Protein AF-A0ABD5EVE6-F1 (afdb_monomer)

Organism: NCBI:txid3075536

Foldseek 3Di:
DPPPDDDPVSVVVVVVVVVVVCQVVPDPDDDQDAPVDPVSVVD

Structure (mmCIF, N/CA/C/O backbone):
data_AF-A0ABD5EVE6-F1
#
_entry.id   AF-A0ABD5EVE6-F1
#
loop_
_atom_site.group_PDB
_atom_site.id
_atom_site.type_symbol
_atom_site.label_atom_id
_atom_site.label_alt_id
_atom_site.label_comp_id
_atom_site.label_asym_id
_atom_site.label_entity_id
_atom_site.label_seq_id
_atom_site.pdbx_PDB_ins_code
_atom_site.Cartn_x
_atom_site.Cartn_y
_atom_site.Cartn_z
_atom_site.occupancy
_atom_site.B_iso_or_equiv
_atom_site.auth_seq_id
_atom_site.auth_comp_id
_atom_site.auth_asym_id
_atom_site.auth_atom_id
_atom_site.pdbx_PDB_model_num
ATOM 1 N N . MET A 1 1 ? 11.201 -7.327 -27.661 1.00 59.41 1 MET A N 1
ATOM 2 C CA . MET A 1 1 ? 10.702 -7.180 -26.278 1.00 59.41 1 MET A CA 1
ATOM 3 C C . MET A 1 1 ? 9.862 -8.415 -25.997 1.00 59.41 1 MET A C 1
ATOM 5 O O . MET A 1 1 ? 9.011 -8.717 -26.823 1.00 59.41 1 MET A O 1
ATOM 9 N N . SER A 1 2 ? 10.190 -9.209 -24.974 1.00 67.94 2 SER A N 1
ATOM 10 C CA . SER A 1 2 ? 9.423 -10.429 -24.680 1.00 67.94 2 SER A CA 1
ATOM 11 C C . SER A 1 2 ? 8.014 -10.020 -24.237 1.00 67.94 2 SER A C 1
ATOM 13 O O . SER A 1 2 ? 7.921 -9.277 -23.262 1.00 67.94 2 SER A O 1
ATOM 15 N N . PRO A 1 3 ? 6.935 -10.465 -24.906 1.00 66.81 3 PRO A N 1
ATOM 16 C CA . PRO A 1 3 ? 5.566 -10.082 -24.546 1.00 66.81 3 PRO A CA 1
ATOM 17 C C . PRO A 1 3 ? 5.122 -10.609 -23.169 1.00 66.81 3 PRO A C 1
ATOM 19 O O . PRO A 1 3 ? 4.041 -10.266 -22.711 1.00 66.81 3 PRO A O 1
ATOM 22 N N . TYR A 1 4 ? 5.955 -11.424 -22.512 1.00 72.88 4 TYR A N 1
ATOM 23 C CA . TYR A 1 4 ? 5.701 -12.022 -21.199 1.00 72.88 4 TYR A CA 1
ATOM 24 C C . TYR A 1 4 ? 6.602 -11.474 -20.082 1.00 72.88 4 TYR A C 1
ATOM 26 O O . TYR A 1 4 ? 6.534 -11.960 -18.957 1.00 72.88 4 TYR A O 1
ATOM 34 N N . ALA A 1 5 ? 7.481 -10.510 -20.374 1.00 83.25 5 ALA A N 1
ATOM 35 C CA . ALA A 1 5 ? 8.307 -9.882 -19.348 1.00 83.25 5 ALA A CA 1
ATOM 36 C C . ALA A 1 5 ? 7.566 -8.682 -18.751 1.00 8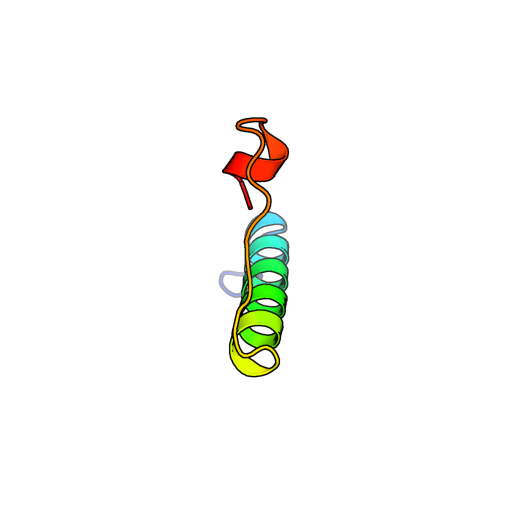3.25 5 ALA A C 1
ATOM 38 O O . ALA A 1 5 ? 7.167 -7.783 -19.492 1.00 83.25 5 ALA A O 1
ATOM 39 N N . LEU A 1 6 ? 7.414 -8.667 -17.424 1.00 89.81 6 LEU A N 1
ATOM 40 C CA . LEU A 1 6 ? 6.907 -7.504 -16.699 1.00 89.81 6 LEU A CA 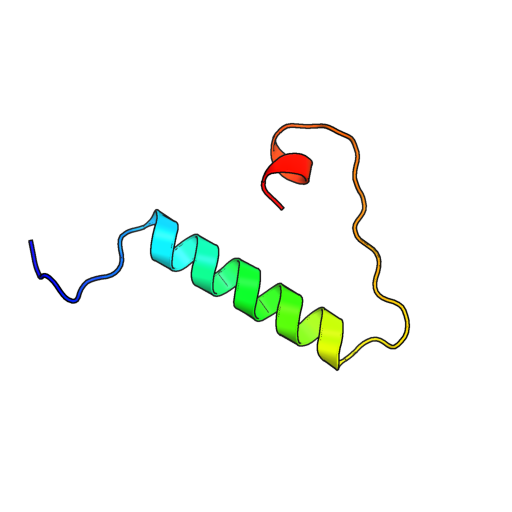1
ATOM 41 C C . LEU A 1 6 ? 7.823 -6.303 -16.943 1.00 89.81 6 LEU A C 1
ATOM 43 O O . LEU A 1 6 ? 9.052 -6.444 -16.961 1.00 89.81 6 LEU A O 1
ATOM 47 N N . SER A 1 7 ? 7.233 -5.121 -17.118 1.00 94.12 7 SER A N 1
ATOM 48 C CA . SER A 1 7 ? 8.017 -3.895 -17.051 1.00 94.12 7 SER A CA 1
ATOM 49 C C . SER A 1 7 ? 8.488 -3.657 -15.614 1.00 94.12 7 SER A C 1
ATOM 51 O O . SER A 1 7 ? 7.994 -4.258 -14.658 1.00 94.12 7 SER A O 1
ATOM 53 N N . HIS A 1 8 ? 9.461 -2.762 -15.447 1.00 94.56 8 HIS A N 1
ATOM 54 C CA . HIS A 1 8 ? 9.947 -2.413 -14.115 1.00 94.56 8 HIS A CA 1
ATOM 55 C C . HIS A 1 8 ? 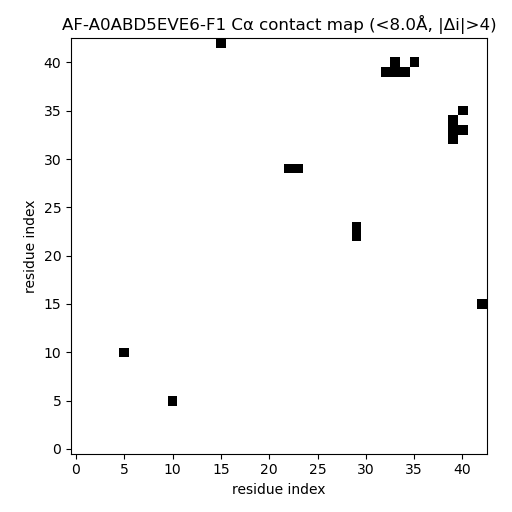8.829 -1.862 -13.213 1.00 94.56 8 HIS A C 1
ATOM 57 O O . HIS A 1 8 ? 8.777 -2.217 -12.040 1.00 94.56 8 HIS A O 1
ATOM 63 N N . LEU A 1 9 ? 7.924 -1.043 -13.763 1.00 95.94 9 LEU A N 1
ATOM 64 C CA . LEU A 1 9 ? 6.799 -0.493 -13.004 1.00 95.94 9 LEU A CA 1
ATOM 65 C C . LEU A 1 9 ? 5.754 -1.564 -12.681 1.00 95.94 9 LEU A C 1
ATOM 67 O O . LEU A 1 9 ? 5.295 -1.599 -11.547 1.00 95.94 9 LEU A O 1
ATOM 71 N N . ASP A 1 10 ? 5.457 -2.481 -13.610 1.00 95.69 10 ASP A N 1
ATOM 72 C CA . ASP A 1 10 ? 4.512 -3.580 -13.340 1.00 95.69 10 ASP A CA 1
ATOM 73 C C . ASP A 1 10 ? 5.023 -4.491 -12.213 1.00 95.69 10 ASP A C 1
ATOM 75 O O . ASP A 1 10 ? 4.251 -4.981 -11.390 1.00 95.69 10 ASP A O 1
ATOM 79 N N . ALA A 1 11 ? 6.340 -4.717 -12.159 1.00 95.81 11 ALA A N 1
ATOM 80 C CA . ALA A 1 11 ? 6.959 -5.481 -11.084 1.00 95.81 11 ALA A CA 1
ATOM 81 C C . ALA A 1 11 ? 6.811 -4.771 -9.725 1.00 95.81 11 ALA A C 1
ATOM 83 O O . ALA A 1 11 ? 6.408 -5.409 -8.754 1.00 95.81 11 ALA A O 1
ATOM 84 N N . LEU A 1 12 ? 7.079 -3.460 -9.670 1.00 97.00 12 LEU A N 1
ATOM 85 C CA . LEU A 1 12 ? 6.931 -2.656 -8.450 1.00 97.00 12 LEU A CA 1
ATOM 86 C C . LEU A 1 12 ? 5.471 -2.564 -7.986 1.00 97.00 12 LEU A C 1
ATOM 88 O O . LEU A 1 12 ? 5.197 -2.687 -6.796 1.00 97.00 12 LEU A O 1
ATOM 92 N N . GLU A 1 13 ? 4.530 -2.382 -8.913 1.00 96.81 13 GLU A N 1
ATOM 93 C CA . GLU A 1 13 ? 3.098 -2.366 -8.606 1.00 96.81 13 GLU A CA 1
ATOM 94 C C . GLU A 1 13 ? 2.641 -3.722 -8.055 1.00 96.81 13 GLU A C 1
ATOM 96 O O . GLU A 1 13 ? 1.959 -3.780 -7.031 1.00 96.81 13 GLU A O 1
ATOM 101 N N . SER A 1 14 ? 3.066 -4.826 -8.680 1.00 96.81 14 SER A N 1
ATOM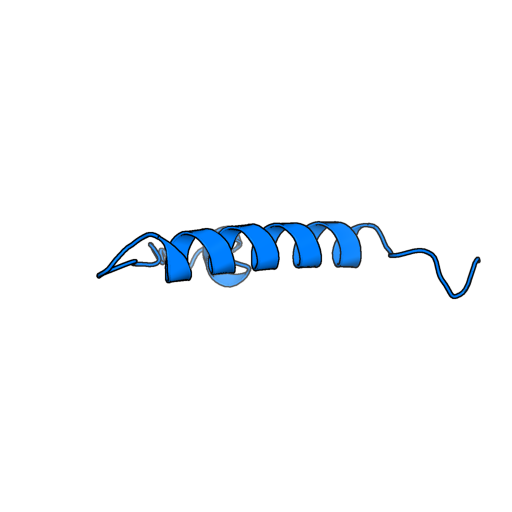 102 C CA . SER A 1 14 ? 2.743 -6.172 -8.202 1.00 96.81 14 SER A CA 1
ATOM 103 C C . SER A 1 14 ? 3.269 -6.424 -6.786 1.00 96.81 14 SER A C 1
ATOM 105 O O . SER A 1 14 ? 2.577 -7.059 -5.990 1.00 96.81 14 SER A O 1
ATOM 107 N N . GLU A 1 15 ? 4.476 -5.952 -6.467 1.00 97.44 15 GLU A N 1
ATOM 108 C CA . GLU A 1 15 ? 5.061 -6.071 -5.128 1.00 97.44 15 GLU A CA 1
ATOM 109 C C . GLU A 1 15 ? 4.301 -5.215 -4.104 1.00 97.44 15 GLU A C 1
ATOM 111 O O . GLU A 1 15 ? 3.934 -5.711 -3.038 1.00 97.44 15 GLU A O 1
ATOM 116 N N . ALA A 1 16 ? 3.967 -3.967 -4.446 1.00 97.62 16 ALA A N 1
ATOM 117 C CA . ALA A 1 16 ? 3.188 -3.088 -3.575 1.00 97.62 16 ALA A CA 1
ATOM 118 C C . ALA A 1 16 ? 1.799 -3.674 -3.260 1.00 97.62 16 ALA A C 1
ATOM 120 O O . ALA A 1 16 ? 1.390 -3.736 -2.099 1.00 97.62 16 ALA A O 1
ATOM 121 N N . VAL A 1 17 ? 1.091 -4.182 -4.277 1.00 97.75 17 VAL A N 1
ATOM 122 C CA . VAL A 1 17 ? -0.216 -4.840 -4.103 1.00 97.75 17 VAL A CA 1
ATOM 123 C C . VAL A 1 17 ? -0.097 -6.100 -3.250 1.00 97.75 17 VAL A C 1
ATOM 125 O O . VAL A 1 17 ? -0.993 -6.377 -2.449 1.00 97.75 17 VAL A O 1
ATOM 128 N N . HIS A 1 18 ? 0.980 -6.873 -3.410 1.00 98.19 18 HIS A N 1
ATOM 129 C CA . HIS A 1 18 ? 1.220 -8.054 -2.587 1.00 98.19 18 HIS A CA 1
ATOM 130 C C . HIS A 1 18 ? 1.310 -7.680 -1.104 1.00 98.19 18 HIS A C 1
ATOM 132 O O . HIS A 1 18 ? 0.53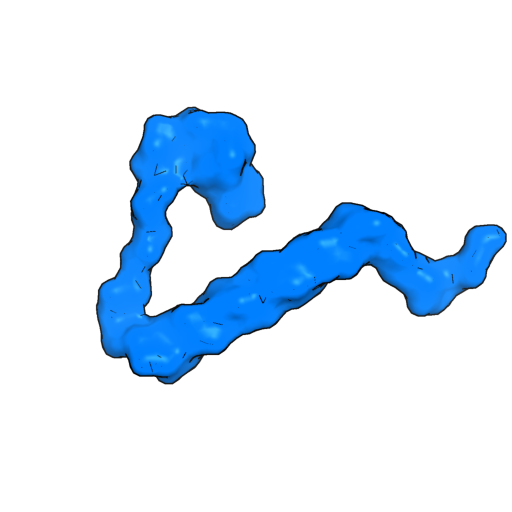1 -8.202 -0.307 1.00 98.19 18 HIS A O 1
ATOM 138 N N . ILE A 1 19 ? 2.142 -6.692 -0.769 1.00 98.00 19 ILE A N 1
ATOM 139 C CA . ILE A 1 19 ? 2.317 -6.198 0.603 1.00 98.00 19 ILE A CA 1
ATOM 140 C C . ILE A 1 19 ? 0.993 -5.673 1.172 1.00 98.00 19 ILE A C 1
ATOM 142 O O . ILE A 1 19 ? 0.619 -6.004 2.298 1.00 98.00 19 ILE A O 1
ATOM 146 N N . PHE A 1 20 ? 0.231 -4.891 0.399 1.00 98.06 20 PHE A N 1
ATOM 147 C CA . PHE A 1 20 ? -1.064 -4.391 0.864 1.00 98.06 20 PHE A CA 1
ATOM 148 C C . PHE A 1 20 ? -2.061 -5.509 1.162 1.00 98.06 20 PHE A C 1
ATOM 150 O O . PHE A 1 20 ? -2.820 -5.404 2.125 1.00 98.06 20 PHE A O 1
ATOM 157 N N . ARG A 1 21 ? -2.066 -6.586 0.369 1.00 98.12 21 ARG A N 1
ATOM 158 C CA . ARG A 1 21 ? -2.935 -7.744 0.616 1.00 98.12 21 ARG A CA 1
ATOM 159 C C . ARG A 1 21 ? -2.545 -8.494 1.880 1.00 98.12 21 ARG A C 1
ATOM 161 O O . ARG A 1 21 ? -3.440 -8.914 2.605 1.00 98.12 21 ARG A O 1
ATOM 168 N N . GLU A 1 22 ? -1.253 -8.632 2.154 1.00 98.62 22 GLU A N 1
ATOM 169 C CA . GLU A 1 22 ? -0.780 -9.227 3.406 1.00 98.62 22 GLU A CA 1
ATOM 170 C C . GLU A 1 22 ? -1.225 -8.383 4.604 1.00 98.62 22 GLU A C 1
ATOM 172 O O . GLU A 1 22 ? -1.875 -8.891 5.511 1.00 98.62 22 GLU A O 1
ATOM 177 N N . VAL A 1 23 ? -0.998 -7.066 4.569 1.00 98.19 23 VAL A N 1
ATOM 178 C CA . VAL A 1 23 ? -1.429 -6.163 5.649 1.00 98.19 23 VAL A CA 1
ATOM 179 C C . VAL A 1 23 ? -2.952 -6.176 5.829 1.00 98.19 23 VAL A C 1
ATOM 181 O O . VAL A 1 23 ? -3.445 -6.170 6.955 1.00 98.19 23 VAL A O 1
ATOM 184 N N . ALA A 1 24 ? -3.716 -6.220 4.737 1.00 97.50 24 ALA A N 1
ATOM 185 C CA . ALA A 1 24 ? -5.172 -6.305 4.803 1.00 97.50 24 ALA A CA 1
ATOM 186 C C . ALA A 1 24 ? -5.681 -7.651 5.352 1.00 97.50 24 ALA A C 1
ATOM 188 O O . ALA A 1 24 ? -6.775 -7.691 5.911 1.00 97.50 24 ALA A O 1
ATOM 189 N N . GLY A 1 25 ? -4.923 -8.738 5.177 1.00 98.06 25 GLY A N 1
ATOM 190 C CA . GLY A 1 25 ? -5.273 -10.072 5.672 1.00 98.06 25 GLY A CA 1
ATOM 191 C C . GLY A 1 25 ? -4.851 -10.331 7.120 1.00 98.06 25 GLY A C 1
ATOM 192 O O . GLY A 1 25 ? -5.561 -11.030 7.838 1.00 98.06 25 GLY A O 1
ATOM 193 N N . GLU A 1 26 ? -3.727 -9.759 7.553 1.00 98.56 26 GLU A N 1
ATOM 194 C CA . GLU A 1 26 ? -3.118 -10.034 8.863 1.00 98.56 26 GLU A CA 1
ATOM 195 C C . GLU A 1 26 ? -3.603 -9.092 9.979 1.00 98.56 26 GLU A C 1
ATOM 197 O O . GLU A 1 26 ? -3.549 -9.439 11.159 1.00 98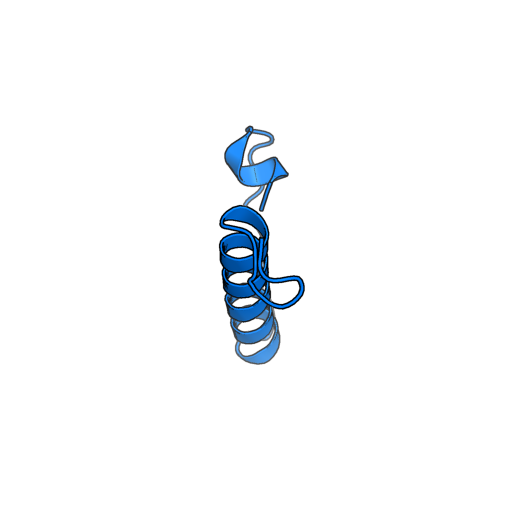.56 26 GLU A O 1
ATOM 202 N N . PHE A 1 27 ? -4.086 -7.891 9.641 1.00 98.31 27 PHE A N 1
ATOM 203 C CA . PHE A 1 27 ? -4.499 -6.890 10.628 1.00 98.31 27 PHE A CA 1
ATOM 204 C C . PHE A 1 27 ? -6.015 -6.663 10.609 1.00 98.31 27 PHE A C 1
ATOM 206 O O . PHE A 1 27 ? -6.616 -6.467 9.560 1.00 98.31 27 PHE A O 1
ATOM 213 N N . GLU A 1 28 ? -6.640 -6.588 11.789 1.00 98.06 28 GLU A N 1
ATOM 214 C CA . GLU A 1 28 ? -8.091 -6.349 11.908 1.00 98.06 28 GLU A CA 1
ATOM 215 C C . GLU A 1 28 ? -8.508 -4.915 11.529 1.00 98.06 28 GLU A C 1
ATOM 217 O O . GLU A 1 28 ? -9.649 -4.672 11.132 1.00 98.06 28 GLU A O 1
ATOM 222 N N . ARG A 1 29 ? -7.611 -3.933 11.706 1.00 97.50 29 ARG A N 1
ATOM 223 C CA . ARG A 1 29 ? -7.895 -2.498 11.502 1.00 97.50 29 ARG A CA 1
ATOM 224 C C . ARG A 1 29 ? -6.716 -1.773 10.841 1.00 97.50 29 ARG A C 1
ATOM 226 O O . ARG A 1 29 ? -6.123 -0.891 11.468 1.00 97.50 29 ARG A O 1
ATOM 233 N N . PRO A 1 30 ? -6.340 -2.141 9.606 1.00 97.62 30 PRO A N 1
ATOM 234 C CA . PRO A 1 30 ? -5.267 -1.465 8.896 1.00 97.62 30 PRO A CA 1
ATOM 235 C C . PRO A 1 30 ? -5.684 -0.034 8.536 1.00 97.62 30 PRO A C 1
ATOM 237 O O . PRO A 1 30 ? -6.860 0.258 8.307 1.00 97.62 30 PRO A O 1
ATOM 240 N N . VAL 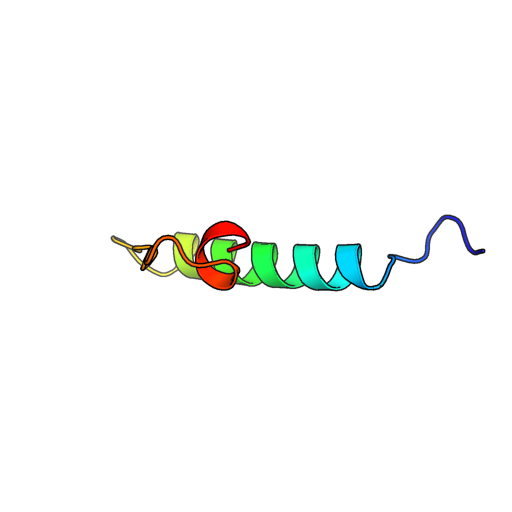A 1 31 ? -4.707 0.868 8.481 1.00 96.62 31 VAL A N 1
ATOM 241 C CA . VAL A 1 31 ? -4.898 2.264 8.073 1.00 96.62 31 VAL A CA 1
ATOM 242 C C . VAL A 1 31 ? -3.810 2.666 7.090 1.00 96.62 31 VAL A C 1
ATOM 244 O O . VAL A 1 31 ? -2.680 2.189 7.177 1.00 96.62 31 VAL A O 1
ATOM 247 N N . ILE A 1 32 ? -4.142 3.580 6.182 1.00 96.69 32 ILE A N 1
ATOM 248 C CA . ILE A 1 32 ? -3.177 4.215 5.284 1.00 96.69 32 ILE A CA 1
ATOM 249 C C . ILE A 1 32 ? -2.919 5.628 5.802 1.00 96.69 32 ILE A C 1
ATOM 251 O O . ILE A 1 32 ? -3.846 6.422 5.969 1.00 96.69 32 ILE A O 1
ATOM 255 N N . LEU A 1 33 ? -1.652 5.946 6.068 1.00 96.62 33 LEU A N 1
ATOM 256 C CA . LEU A 1 33 ? -1.243 7.295 6.447 1.00 96.62 33 LEU A CA 1
ATOM 257 C C . LEU A 1 33 ? -1.125 8.154 5.188 1.00 96.62 33 LEU A C 1
ATOM 259 O O . LEU A 1 33 ? -0.139 8.082 4.457 1.00 96.62 33 LEU A O 1
ATOM 263 N N . PHE A 1 34 ? -2.145 8.970 4.941 1.00 97.19 34 PHE A N 1
ATOM 264 C CA . PHE A 1 34 ? -2.214 9.830 3.767 1.00 97.19 34 PHE A CA 1
ATOM 265 C C . PHE A 1 34 ? -1.854 11.276 4.124 1.00 97.19 34 PHE A C 1
ATOM 267 O O . PHE A 1 34 ? -2.585 11.942 4.856 1.00 97.19 34 PHE A O 1
ATOM 274 N N . SER A 1 35 ? -0.727 11.769 3.602 1.00 96.75 35 SER A N 1
ATOM 275 C CA . SER A 1 35 ? -0.276 13.156 3.801 1.00 96.75 35 SER A CA 1
ATOM 276 C C . SER A 1 35 ? -0.655 14.091 2.649 1.00 96.75 35 SER A C 1
ATOM 278 O O . SER A 1 35 ? -0.438 15.297 2.745 1.00 96.75 35 SER A O 1
ATOM 280 N N . GLY A 1 36 ? -1.198 13.553 1.551 1.00 96.44 36 GLY A N 1
ATOM 281 C CA . GLY A 1 36 ? -1.467 14.305 0.323 1.00 96.44 36 GLY A CA 1
ATOM 282 C C . GLY A 1 36 ? -0.223 14.598 -0.526 1.00 96.44 36 GLY A C 1
ATOM 283 O O . GLY A 1 36 ? -0.324 15.300 -1.529 1.00 96.44 36 GLY A O 1
ATOM 284 N N . GLY A 1 37 ? 0.950 14.077 -0.149 1.00 97.50 37 GLY A N 1
ATOM 285 C CA . GLY A 1 37 ? 2.177 14.183 -0.938 1.00 97.50 37 GLY A CA 1
ATOM 286 C C . GLY A 1 37 ? 2.246 13.171 -2.086 1.00 97.50 37 GLY A C 1
ATOM 287 O O . GLY A 1 37 ? 1.484 12.203 -2.126 1.00 97.50 37 GLY A O 1
ATOM 288 N N . LYS A 1 38 ? 3.214 13.368 -2.996 1.00 97.00 38 LYS A N 1
ATOM 289 C CA . LYS A 1 38 ? 3.398 12.540 -4.206 1.00 97.00 38 LYS A CA 1
ATOM 290 C C . LYS A 1 38 ? 3.595 11.048 -3.921 1.00 97.00 38 LYS A C 1
ATOM 292 O O . LYS A 1 38 ? 3.260 10.225 -4.753 1.00 97.00 38 LYS A O 1
ATOM 297 N N . ASP A 1 39 ? 4.173 10.709 -2.775 1.00 94.81 39 ASP A N 1
ATOM 298 C CA . ASP A 1 39 ? 4.464 9.316 -2.448 1.00 94.81 39 ASP A CA 1
ATOM 299 C C . ASP A 1 39 ? 3.201 8.663 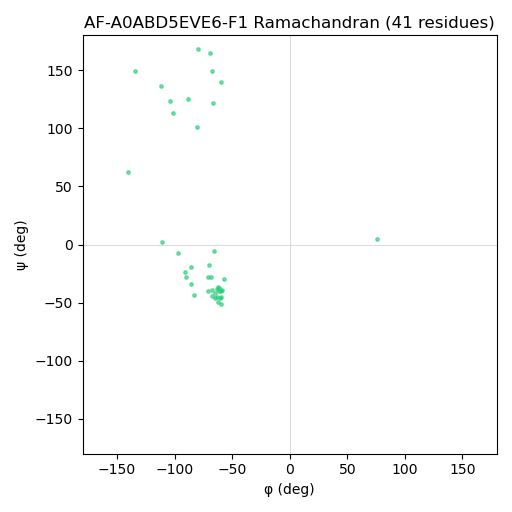-1.861 1.00 94.81 39 ASP A C 1
ATOM 301 O O . ASP A 1 39 ? 2.781 7.603 -2.307 1.00 94.81 39 ASP A O 1
ATOM 305 N N . SER A 1 40 ? 2.494 9.366 -0.968 1.00 93.75 40 SER A N 1
ATOM 306 C CA . SER A 1 40 ? 1.229 8.886 -0.396 1.00 93.75 40 SER A CA 1
ATOM 307 C C . SER A 1 40 ? 0.050 8.851 -1.376 1.00 93.75 40 SER A C 1
ATOM 309 O O . SER A 1 40 ? -0.947 8.221 -1.061 1.00 93.75 40 SER A O 1
ATOM 311 N N . ILE A 1 41 ? 0.119 9.559 -2.514 1.00 95.50 41 ILE A N 1
ATOM 312 C CA . ILE A 1 41 ? -0.915 9.499 -3.569 1.00 95.50 41 ILE A CA 1
ATOM 313 C C . ILE A 1 41 ? -0.684 8.349 -4.558 1.00 95.50 41 ILE A C 1
ATOM 315 O O . ILE A 1 41 ? -1.596 7.994 -5.295 1.00 95.50 41 ILE A O 1
ATOM 319 N N . VAL A 1 42 ? 0.543 7.824 -4.612 1.00 95.69 42 VAL A N 1
ATOM 320 C CA . VAL A 1 42 ? 0.911 6.666 -5.441 1.00 95.69 42 VAL A CA 1
ATOM 321 C C . VAL A 1 42 ? 0.725 5.361 -4.667 1.00 95.69 42 VAL A C 1
ATOM 323 O O . VAL A 1 42 ? 0.479 4.330 -5.284 1.00 95.69 42 VAL A O 1
ATOM 326 N N . MET A 1 43 ? 0.854 5.421 -3.338 1.00 88.75 43 MET A N 1
ATOM 327 C CA . MET A 1 43 ? 0.473 4.339 -2.428 1.00 88.75 43 MET A CA 1
ATOM 328 C C . MET A 1 43 ? -0.985 3.911 -2.590 1.00 88.75 43 MET A C 1
ATOM 330 O O . MET A 1 43 ? -1.851 4.791 -2.787 1.00 88.75 43 MET A O 1
#

Mean predicted aligned error: 4.11 Å

Radius of gyration: 13.69 Å; Cα contacts (8 Å, |Δi|>4): 9; chains: 1; bounding box: 19×26×38 Å

Sequence (43 aa):
MSPYALSHLDALESEAVHIFREVAGEFERPVILFSGGKDSIVM

InterPro domains:
  IPR014729 Rossmann-like alpha/beta/alpha sandwich fold [G3DSA:3.40.50.620] (7-43)
  IPR050128 Sulfate adenylyltransferase subunit 2 [PTHR43196] (2-43)

Secondary structure (DSSP, 8-state):
--TTSPPHHHHHHHHHHHHHHHHHHH-SS------SSTTTTT-

Solvent-accessible surface area (backbone atoms only — not comparable to full-atom values): 2867 Å² total; per-residue (Å²): 130,66,95,82,60,74,52,75,65,57,49,52,50,53,51,52,54,48,53,52,52,49,48,61,70,77,39,98,77,73,80,82,86,68,79,82,43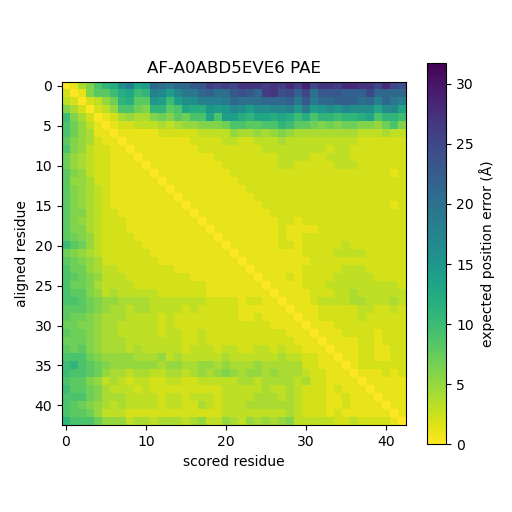,79,66,47,69,72,99

pLDDT: mean 93.44, std 9.11, range [59.41, 98.62]